Protein AF-A0A1Y1JXX3-F1 (afdb_monomer)

Solvent-accessible surface area (backbone atoms only — not comparable to full-atom values): 9574 Å² total; per-residue (Å²): 140,64,68,42,66,41,98,81,65,80,48,74,40,76,55,80,82,87,63,83,47,80,82,37,70,68,50,44,53,50,52,52,53,28,50,53,48,35,53,52,47,48,51,51,49,51,50,51,62,72,50,43,82,39,70,74,43,66,75,42,58,55,67,46,55,51,42,29,49,52,15,51,43,44,43,29,52,37,53,58,43,63,64,41,77,89,36,43,66,39,47,42,46,51,66,43,45,51,56,51,15,50,37,33,31,52,32,29,49,50,48,54,51,55,49,51,52,51,52,56,61,51,72,72,44,97,66,83,90,65,84,73,80,74,74,49,63,67,52,45,50,52,54,27,52,50,52,34,46,52,53,50,50,52,51,49,52,51,43,70,76,46,67,55,69,63,73,81,70,128

Organism: Photinus pyralis (NCBI:txid7054)

Structure (mmCIF, N/CA/C/O backbone):
data_AF-A0A1Y1JXX3-F1
#
_entry.id   AF-A0A1Y1JXX3-F1
#
loop_
_atom_site.group_PDB
_atom_site.id
_atom_site.type_symbol
_atom_site.label_atom_id
_atom_site.label_alt_id
_atom_site.label_comp_id
_atom_site.label_asym_id
_atom_site.label_entity_id
_atom_site.label_seq_id
_atom_site.pdbx_PDB_ins_code
_atom_site.Cartn_x
_atom_site.Cartn_y
_atom_site.Cartn_z
_atom_site.occupancy
_atom_site.B_iso_or_equiv
_atom_site.auth_seq_id
_atom_site.auth_comp_id
_atom_site.auth_asym_id
_atom_site.auth_atom_id
_atom_site.pdbx_PDB_model_num
ATOM 1 N N . LEU A 1 1 ? 28.051 2.308 -14.253 1.00 52.25 1 LEU A N 1
ATOM 2 C CA . LEU A 1 1 ? 28.222 2.556 -15.701 1.00 52.25 1 LEU A CA 1
ATOM 3 C C . LEU A 1 1 ? 28.935 1.356 -16.300 1.00 52.25 1 LEU A C 1
ATOM 5 O O . LEU A 1 1 ? 29.877 0.888 -15.676 1.00 52.25 1 LEU A O 1
ATOM 9 N N . GLY A 1 2 ? 28.498 0.869 -17.459 1.00 64.25 2 GLY A N 1
ATOM 10 C CA . GLY A 1 2 ? 29.186 -0.193 -18.187 1.00 64.25 2 GLY A CA 1
ATOM 11 C C . GLY A 1 2 ? 29.093 0.078 -19.681 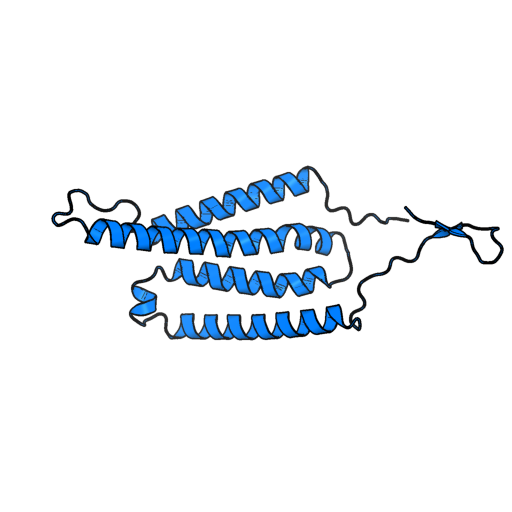1.00 64.25 2 GLY A C 1
ATOM 12 O O . GLY A 1 2 ? 27.997 0.256 -20.205 1.00 64.25 2 GLY A O 1
ATOM 13 N N . THR A 1 3 ? 30.233 0.160 -20.349 1.00 80.88 3 THR A N 1
ATOM 14 C CA . THR A 1 3 ? 30.333 0.036 -21.803 1.00 80.88 3 THR A CA 1
ATOM 15 C C . THR A 1 3 ? 30.994 -1.298 -22.095 1.00 80.88 3 THR A C 1
ATOM 17 O O . THR A 1 3 ? 31.857 -1.743 -21.334 1.00 80.88 3 THR A O 1
ATOM 20 N N . ILE A 1 4 ? 30.575 -1.951 -23.173 1.00 80.69 4 ILE A N 1
ATOM 21 C CA . ILE A 1 4 ? 31.243 -3.157 -23.660 1.00 80.69 4 ILE A CA 1
ATOM 22 C C . ILE A 1 4 ? 31.956 -2.825 -24.969 1.00 80.69 4 ILE A C 1
ATOM 24 O O . ILE A 1 4 ? 31.399 -2.098 -25.793 1.00 80.69 4 ILE A O 1
ATOM 28 N N . PRO A 1 5 ? 33.191 -3.299 -25.175 1.00 83.25 5 PRO A N 1
ATOM 29 C CA . PRO A 1 5 ? 33.838 -3.156 -26.467 1.00 83.25 5 PRO A CA 1
ATOM 30 C C . PRO A 1 5 ? 33.067 -3.962 -27.521 1.00 83.25 5 PRO A C 1
ATOM 32 O O . PRO A 1 5 ? 32.595 -5.068 -27.249 1.00 83.25 5 PRO A O 1
ATOM 35 N N . ASP A 1 6 ? 32.947 -3.409 -28.724 1.00 82.19 6 ASP A N 1
ATOM 36 C CA . ASP A 1 6 ? 32.476 -4.147 -29.895 1.00 82.19 6 ASP A CA 1
ATOM 37 C C . ASP A 1 6 ? 33.425 -5.317 -30.225 1.00 82.19 6 ASP A C 1
ATOM 39 O O . ASP A 1 6 ? 34.558 -5.367 -29.739 1.00 82.19 6 ASP A O 1
ATOM 43 N N . LYS A 1 7 ? 32.996 -6.271 -31.060 1.00 82.00 7 LYS A N 1
ATOM 44 C CA . LYS A 1 7 ? 33.812 -7.438 -31.450 1.00 82.00 7 LYS A CA 1
ATOM 45 C C . LYS A 1 7 ? 35.173 -7.050 -32.040 1.00 82.00 7 LYS A C 1
ATOM 47 O O . LYS A 1 7 ? 36.125 -7.811 -31.891 1.00 82.00 7 LYS A O 1
ATOM 52 N N . GLY A 1 8 ? 35.271 -5.881 -32.679 1.00 83.75 8 GLY A N 1
ATOM 53 C CA . GLY A 1 8 ? 36.536 -5.325 -33.169 1.00 83.75 8 GLY A CA 1
ATOM 54 C C . GLY A 1 8 ? 37.364 -4.568 -32.124 1.00 83.75 8 GLY A C 1
ATOM 55 O O . GLY A 1 8 ? 38.443 -4.094 -32.454 1.00 83.75 8 GLY A O 1
ATOM 56 N N . GLN A 1 9 ? 36.868 -4.407 -30.892 1.00 79.56 9 GLN A N 1
ATOM 57 C CA . GLN A 1 9 ? 37.443 -3.587 -29.812 1.00 79.56 9 GLN A CA 1
ATOM 58 C C . GLN A 1 9 ? 37.732 -2.124 -30.197 1.00 79.56 9 GLN A C 1
ATOM 60 O O . GLN A 1 9 ? 38.469 -1.425 -29.508 1.00 79.56 9 GLN A O 1
ATOM 65 N N . THR A 1 10 ? 37.139 -1.642 -31.288 1.00 83.62 10 THR A N 1
ATOM 66 C CA . THR A 1 10 ? 37.366 -0.297 -31.834 1.00 83.62 10 THR A CA 1
ATOM 67 C C . THR A 1 10 ? 36.396 0.736 -31.283 1.00 83.62 10 THR A C 1
ATOM 69 O O . THR A 1 10 ? 36.728 1.916 -31.206 1.00 83.62 10 THR A O 1
ATOM 72 N N . VAL A 1 11 ? 35.196 0.304 -30.895 1.00 83.19 11 VAL A N 1
ATOM 73 C CA . VAL A 1 11 ? 34.141 1.175 -30.378 1.00 83.19 11 VAL A CA 1
ATOM 74 C C . VAL A 1 11 ? 33.548 0.599 -29.099 1.00 83.19 11 VAL A C 1
ATOM 76 O O . VAL A 1 11 ? 33.392 -0.611 -28.949 1.00 83.19 11 VAL A O 1
ATOM 79 N N . CYS A 1 12 ? 33.219 1.485 -28.165 1.00 80.62 12 CYS A N 1
ATOM 80 C CA . CYS A 1 12 ? 32.522 1.145 -26.933 1.00 80.62 12 CYS A CA 1
ATOM 81 C C . CYS A 1 12 ? 31.017 1.248 -27.174 1.00 80.62 12 CYS A C 1
ATOM 83 O O . CYS A 1 12 ? 30.495 2.340 -27.398 1.00 80.62 12 CYS A O 1
ATOM 85 N N . LEU A 1 13 ? 30.322 0.117 -27.112 1.00 78.75 13 LEU A N 1
ATOM 86 C CA . LEU A 1 13 ? 28.873 0.060 -27.203 1.00 78.75 13 LEU A CA 1
ATOM 87 C C . LEU A 1 13 ? 28.261 0.277 -25.809 1.00 78.75 13 LEU A C 1
ATOM 89 O O . LEU A 1 13 ? 28.785 -0.241 -24.811 1.00 78.75 13 LEU A O 1
ATOM 93 N N . PRO A 1 14 ? 27.158 1.036 -25.706 1.00 73.62 14 PRO A N 1
ATOM 94 C CA . PRO A 1 14 ? 26.419 1.147 -24.457 1.00 73.62 14 PRO A CA 1
ATOM 95 C C . PRO A 1 14 ? 25.868 -0.230 -24.068 1.00 73.62 14 PRO A C 1
ATOM 97 O O . PRO A 1 14 ? 25.311 -0.939 -24.908 1.00 73.62 14 PRO A O 1
ATOM 100 N N . LEU A 1 15 ? 26.029 -0.618 -22.798 1.00 70.56 15 LEU A N 1
ATOM 101 C CA . LEU A 1 15 ? 25.478 -1.875 -22.296 1.00 70.56 15 LEU A CA 1
ATOM 102 C C . LEU A 1 15 ? 23.944 -1.839 -22.438 1.00 70.56 15 LEU A C 1
ATOM 104 O O . LEU A 1 15 ? 23.321 -0.886 -21.957 1.00 70.56 15 LEU A O 1
ATOM 108 N N . PRO A 1 16 ? 23.325 -2.832 -23.102 1.00 63.47 16 PRO A N 1
ATOM 109 C CA . PRO A 1 16 ? 21.881 -2.862 -23.257 1.00 63.47 16 PRO A CA 1
ATOM 110 C C . PRO A 1 16 ? 21.223 -2.923 -21.878 1.00 63.47 16 PRO A C 1
ATOM 112 O O . PRO A 1 16 ? 21.618 -3.700 -21.010 1.00 63.47 16 PRO A O 1
ATOM 115 N N . ILE A 1 17 ? 20.229 -2.063 -21.667 1.00 62.38 17 ILE A N 1
ATOM 116 C CA . ILE A 1 17 ? 19.477 -2.020 -20.417 1.00 62.38 17 ILE A CA 1
ATOM 117 C C . ILE A 1 17 ? 18.547 -3.234 -20.414 1.00 62.38 17 ILE A C 1
ATOM 119 O O . ILE A 1 17 ? 17.496 -3.211 -21.058 1.00 62.38 17 ILE A O 1
ATOM 123 N N . GLU A 1 18 ? 18.946 -4.285 -19.703 1.00 61.69 18 GLU A N 1
ATOM 124 C CA . GLU A 1 18 ? 18.086 -5.417 -19.355 1.00 61.69 18 GLU A CA 1
ATOM 125 C C . GLU A 1 18 ? 16.908 -4.882 -18.531 1.00 61.69 18 GLU A C 1
ATOM 127 O O . GLU A 1 18 ? 17.047 -4.455 -17.384 1.00 61.69 18 GLU A O 1
ATOM 132 N N . HIS A 1 19 ? 15.740 -4.826 -19.158 1.00 62.62 19 HIS A N 1
ATOM 133 C CA . HIS A 1 19 ? 14.479 -4.517 -18.503 1.00 62.62 19 HIS A CA 1
ATOM 134 C C . HIS A 1 19 ? 13.719 -5.823 -18.323 1.00 62.62 19 HIS A C 1
ATOM 136 O O . HIS A 1 19 ? 13.735 -6.665 -19.218 1.00 62.62 19 HIS A O 1
ATOM 142 N N . MET A 1 20 ? 13.036 -5.973 -17.185 1.00 60.66 20 MET A N 1
ATOM 143 C CA . MET A 1 20 ? 12.198 -7.141 -16.921 1.00 60.66 20 MET A CA 1
ATOM 144 C C . MET A 1 20 ? 11.189 -7.283 -18.068 1.00 60.66 20 MET A C 1
ATOM 146 O O . MET A 1 20 ? 10.321 -6.427 -18.263 1.00 60.66 20 MET A O 1
ATOM 150 N N . GLN A 1 21 ? 11.356 -8.316 -18.889 1.00 68.31 21 GLN A N 1
ATOM 15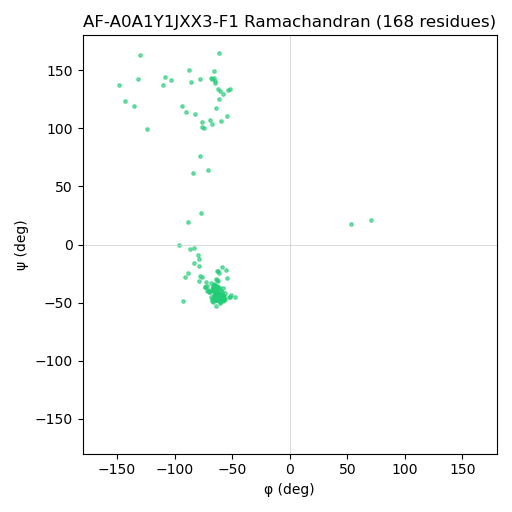1 C CA . GLN A 1 21 ? 10.440 -8.584 -19.987 1.00 68.31 21 GLN A CA 1
ATOM 152 C C . GLN A 1 21 ? 9.182 -9.234 -19.411 1.00 68.31 21 GLN A C 1
ATOM 154 O O . GLN A 1 21 ? 9.261 -10.064 -18.512 1.00 68.31 21 GLN A O 1
ATOM 159 N N . TRP A 1 22 ? 8.008 -8.896 -19.949 1.00 68.31 22 TRP A N 1
ATOM 160 C CA . TRP A 1 22 ? 6.721 -9.455 -19.505 1.00 68.31 22 TRP A CA 1
ATOM 161 C C . TRP A 1 22 ? 6.662 -10.990 -19.541 1.00 68.31 22 TRP A C 1
ATOM 163 O O . TRP A 1 22 ? 5.845 -11.590 -18.851 1.00 68.31 22 TRP A O 1
ATOM 173 N N . PHE A 1 23 ? 7.527 -11.607 -20.348 1.00 72.62 23 PHE A N 1
ATOM 174 C CA . PHE A 1 23 ? 7.634 -13.050 -20.537 1.00 72.62 23 PHE A CA 1
ATOM 175 C C . PHE A 1 23 ? 8.712 -13.707 -19.672 1.00 72.62 23 PHE A C 1
ATOM 177 O O . PHE A 1 23 ? 8.883 -14.922 -19.746 1.00 72.62 23 PHE A O 1
ATOM 184 N N . ASP A 1 24 ? 9.436 -12.937 -18.859 1.00 83.88 24 ASP A N 1
ATOM 185 C CA . ASP A 1 24 ? 10.351 -13.522 -17.891 1.00 83.88 24 ASP A CA 1
ATOM 186 C C . ASP A 1 24 ? 9.554 -14.325 -16.852 1.00 83.88 24 ASP A C 1
ATOM 188 O O . ASP A 1 24 ? 8.488 -13.907 -16.385 1.00 83.88 24 ASP A O 1
ATOM 192 N N . THR A 1 25 ? 10.071 -15.493 -16.476 1.00 86.06 25 THR A N 1
ATOM 193 C CA . THR A 1 25 ? 9.378 -16.438 -15.587 1.00 86.06 25 THR A CA 1
ATOM 194 C C . THR A 1 25 ? 9.042 -15.775 -14.251 1.00 86.06 25 THR A C 1
ATOM 196 O O . THR A 1 25 ? 7.960 -15.978 -13.701 1.00 86.06 25 THR A O 1
ATOM 199 N N . GLN A 1 26 ? 9.937 -14.918 -13.754 1.00 84.88 26 GLN A N 1
ATOM 200 C CA . GLN A 1 26 ? 9.739 -14.177 -12.509 1.00 84.88 26 GLN A CA 1
ATOM 201 C C . GLN A 1 26 ? 8.580 -13.177 -12.608 1.00 84.88 26 GLN A C 1
ATOM 203 O O . GLN A 1 26 ? 7.743 -13.110 -11.703 1.00 84.88 26 GLN A O 1
ATOM 208 N N . ALA A 1 27 ? 8.495 -12.440 -13.719 1.00 85.88 27 ALA A N 1
ATOM 209 C CA . ALA A 1 27 ? 7.440 -11.462 -13.954 1.00 85.88 27 ALA A CA 1
ATOM 210 C C . ALA A 1 27 ? 6.067 -12.139 -14.077 1.00 85.88 27 ALA A C 1
ATOM 212 O O . ALA A 1 27 ? 5.108 -11.709 -13.435 1.00 85.88 27 ALA A O 1
ATOM 213 N N . VAL A 1 28 ? 5.979 -13.243 -14.827 1.00 88.81 28 VAL A N 1
ATOM 214 C CA . VAL A 1 28 ? 4.729 -14.005 -14.995 1.00 88.81 28 VAL A CA 1
ATOM 215 C C . VAL A 1 28 ? 4.220 -14.537 -13.653 1.00 88.81 28 VAL A C 1
ATOM 217 O O . VAL A 1 28 ? 3.042 -14.370 -13.327 1.00 88.81 28 VAL A O 1
ATOM 220 N N . VAL A 1 29 ? 5.104 -15.130 -12.843 1.00 91.81 29 VAL A N 1
ATOM 221 C CA . VAL A 1 29 ? 4.748 -15.640 -11.511 1.00 91.81 29 VAL A CA 1
ATOM 222 C C . VAL A 1 29 ? 4.270 -14.503 -10.602 1.00 91.81 29 VAL A C 1
ATOM 224 O O . VAL A 1 29 ? 3.231 -14.633 -9.952 1.00 91.81 29 VAL A O 1
ATOM 227 N N . ALA A 1 30 ? 4.970 -13.365 -10.589 1.00 91.25 30 ALA A N 1
ATOM 228 C CA . ALA A 1 30 ? 4.578 -12.206 -9.790 1.00 91.25 30 ALA A CA 1
ATOM 229 C C . ALA A 1 30 ? 3.202 -11.649 -10.199 1.00 91.25 30 ALA A C 1
ATOM 231 O O . ALA A 1 30 ? 2.372 -11.379 -9.329 1.00 91.25 30 ALA A O 1
ATOM 232 N N . ILE A 1 31 ? 2.923 -11.535 -11.503 1.00 91.38 31 ILE A N 1
ATOM 233 C CA . ILE A 1 31 ? 1.623 -11.084 -12.029 1.00 91.38 31 ILE A CA 1
ATOM 234 C C . ILE A 1 31 ? 0.505 -12.048 -11.627 1.00 91.38 31 ILE A C 1
ATOM 236 O O . ILE A 1 31 ? -0.575 -11.610 -11.217 1.00 91.38 31 ILE A O 1
ATOM 240 N N . PHE A 1 32 ? 0.749 -13.357 -11.709 1.00 94.06 32 PHE A N 1
ATOM 241 C CA . PHE A 1 32 ? -0.232 -14.365 -11.317 1.00 94.06 32 PHE A CA 1
ATOM 242 C C . PHE A 1 32 ? -0.606 -14.241 -9.833 1.00 94.06 32 PHE A C 1
ATOM 244 O O . PHE A 1 32 ? -1.785 -14.125 -9.500 1.00 94.06 32 PHE A O 1
ATOM 251 N N . PHE A 1 33 ? 0.379 -14.176 -8.933 1.00 94.75 33 PHE A N 1
ATOM 252 C CA . PHE A 1 33 ? 0.104 -14.017 -7.502 1.00 94.75 33 PHE A CA 1
ATOM 253 C C . PHE A 1 33 ? -0.502 -12.653 -7.157 1.00 94.75 33 PHE A C 1
ATOM 255 O O . PHE A 1 33 ? -1.396 -12.583 -6.313 1.00 94.75 33 PHE A O 1
ATOM 262 N N . ALA A 1 34 ? -0.060 -11.575 -7.808 1.00 94.75 34 ALA A N 1
ATOM 263 C CA . ALA A 1 34 ? -0.611 -10.241 -7.590 1.00 94.75 34 ALA A CA 1
ATOM 264 C C . ALA A 1 34 ? -2.076 -10.148 -8.036 1.00 94.75 34 ALA A C 1
ATOM 266 O O . ALA A 1 34 ? -2.905 -9.628 -7.292 1.00 94.75 34 ALA A O 1
ATOM 267 N N . SER A 1 35 ? -2.411 -10.687 -9.212 1.00 95.00 35 SER A N 1
ATOM 268 C CA . SER A 1 35 ? -3.791 -10.723 -9.710 1.00 95.00 35 SER A CA 1
ATOM 269 C C . SER A 1 35 ? -4.684 -11.595 -8.830 1.00 95.00 35 SER A C 1
ATOM 271 O O . SER A 1 35 ? -5.742 -11.137 -8.398 1.00 95.00 35 SER A O 1
ATOM 273 N N . LEU A 1 36 ? -4.241 -12.807 -8.485 1.00 96.81 36 LEU A N 1
ATOM 274 C CA . LEU A 1 36 ? -4.975 -13.695 -7.586 1.00 96.81 36 LEU A CA 1
ATOM 275 C C . LEU A 1 36 ? -5.223 -13.030 -6.225 1.00 96.81 36 LEU A C 1
ATOM 277 O O . LEU A 1 36 ? -6.359 -13.001 -5.751 1.00 96.81 36 LEU A O 1
ATOM 281 N N . GLY A 1 37 ? -4.179 -12.447 -5.629 1.00 94.94 37 GLY A N 1
ATOM 282 C CA . GLY A 1 37 ? -4.271 -11.704 -4.374 1.00 94.94 37 GLY A CA 1
ATOM 283 C C . GLY A 1 37 ? -5.268 -10.553 -4.462 1.00 94.94 37 GLY A C 1
ATOM 284 O O . GLY A 1 37 ? -6.158 -10.464 -3.622 1.00 94.94 37 GLY A O 1
ATOM 285 N N . PHE A 1 38 ? -5.196 -9.749 -5.527 1.00 95.44 38 PHE A N 1
ATOM 286 C CA . PHE A 1 38 ? -6.108 -8.632 -5.771 1.00 95.44 38 PHE A CA 1
ATOM 287 C C . PHE A 1 38 ? -7.577 -9.073 -5.831 1.00 95.44 38 PHE A C 1
ATOM 289 O O . PHE A 1 38 ? -8.430 -8.467 -5.177 1.00 95.44 38 PHE A O 1
ATOM 296 N N . PHE A 1 39 ? -7.888 -10.145 -6.568 1.00 95.81 39 PHE A N 1
ATOM 297 C CA . PHE A 1 39 ? -9.255 -10.668 -6.649 1.00 95.81 39 PHE A CA 1
ATOM 298 C C . PHE A 1 39 ? -9.744 -11.219 -5.308 1.00 95.81 39 PHE A C 1
ATOM 300 O O . PHE A 1 39 ? -10.888 -10.963 -4.929 1.00 95.81 39 PHE A O 1
ATOM 307 N N . ILE A 1 40 ? -8.886 -11.913 -4.555 1.00 95.81 40 ILE A N 1
ATOM 308 C CA . ILE A 1 40 ? -9.219 -12.402 -3.210 1.00 95.81 40 ILE A CA 1
ATOM 309 C C . ILE A 1 40 ? -9.500 -11.228 -2.267 1.00 95.81 40 ILE A C 1
ATOM 311 O O . ILE A 1 40 ? -10.508 -11.236 -1.555 1.00 95.81 40 ILE A O 1
ATOM 315 N N . THR A 1 41 ? -8.653 -10.196 -2.267 1.00 94.31 41 THR A N 1
ATOM 316 C CA . THR A 1 41 ? -8.844 -9.012 -1.420 1.00 94.31 41 THR A CA 1
ATOM 317 C C . THR A 1 41 ? -10.080 -8.213 -1.817 1.00 94.31 41 THR A C 1
ATOM 319 O O . THR A 1 41 ? -10.794 -7.728 -0.939 1.00 94.31 41 THR A O 1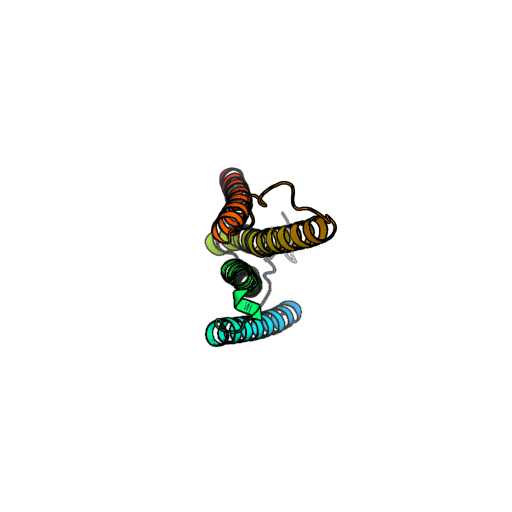
ATOM 322 N N . LEU A 1 42 ? -10.384 -8.124 -3.114 1.00 93.50 42 LEU A N 1
ATOM 323 C CA . LEU A 1 42 ? -11.596 -7.481 -3.617 1.00 93.50 42 LEU A CA 1
ATOM 324 C C . LEU A 1 42 ? -12.848 -8.254 -3.194 1.00 93.50 42 LEU A C 1
ATOM 326 O O . LEU A 1 42 ? -13.806 -7.659 -2.704 1.00 93.50 42 LEU A O 1
ATOM 330 N N . PHE A 1 43 ? -12.830 -9.580 -3.326 1.00 93.75 43 PHE A N 1
ATOM 331 C CA . PHE A 1 43 ? -13.919 -10.430 -2.861 1.00 93.75 43 PHE A CA 1
ATOM 332 C C . PHE A 1 43 ? -14.134 -10.274 -1.351 1.00 93.75 43 PHE A C 1
ATOM 334 O O . PHE A 1 43 ? -15.259 -10.043 -0.907 1.00 93.75 43 PHE A O 1
ATOM 341 N N . ALA A 1 44 ? -13.057 -10.297 -0.561 1.00 91.38 44 ALA A N 1
ATOM 342 C CA . ALA A 1 44 ? -13.128 -10.039 0.873 1.00 91.38 44 ALA A CA 1
ATOM 343 C C . ALA A 1 44 ? -13.730 -8.656 1.170 1.00 91.38 44 ALA A C 1
ATOM 345 O O . ALA A 1 44 ? -14.599 -8.549 2.031 1.00 91.38 44 ALA A O 1
ATOM 346 N N . LEU A 1 45 ? -13.340 -7.611 0.436 1.00 89.88 45 LEU A N 1
ATOM 347 C CA . LEU A 1 45 ? -13.902 -6.267 0.583 1.00 89.88 45 LEU A CA 1
ATOM 348 C C . LEU A 1 45 ? -15.414 -6.234 0.315 1.00 89.88 45 LEU A C 1
ATOM 350 O O . LEU A 1 45 ? -16.152 -5.647 1.107 1.00 89.88 45 LEU A O 1
ATOM 354 N N . ILE A 1 46 ? -15.879 -6.893 -0.750 1.00 90.00 46 ILE A N 1
ATOM 355 C CA . ILE A 1 46 ? -17.307 -6.9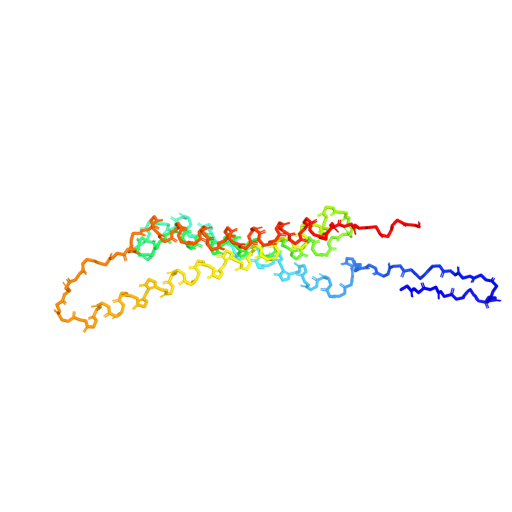85 -1.095 1.00 90.00 46 ILE A CA 1
ATOM 356 C C . ILE A 1 46 ? -18.080 -7.699 0.017 1.00 90.00 46 ILE A C 1
ATOM 358 O O . ILE A 1 46 ? -19.106 -7.197 0.477 1.00 90.00 46 ILE A O 1
ATOM 362 N N . ILE A 1 47 ? -17.563 -8.830 0.504 1.00 89.38 47 ILE A N 1
ATOM 363 C CA . ILE A 1 47 ? -18.162 -9.568 1.622 1.00 89.38 47 ILE A CA 1
ATOM 364 C C . ILE A 1 47 ? -18.209 -8.689 2.878 1.00 89.38 47 ILE A C 1
ATOM 366 O O . ILE A 1 47 ? -19.256 -8.582 3.512 1.00 89.38 47 ILE A O 1
ATOM 370 N N . PHE A 1 48 ? -17.124 -7.997 3.223 1.00 84.75 48 PHE A N 1
ATOM 371 C CA . PHE A 1 48 ? -17.104 -7.083 4.369 1.00 84.75 48 PHE A CA 1
ATOM 372 C C . PHE A 1 48 ? -18.113 -5.935 4.227 1.00 84.75 48 PHE A C 1
ATOM 374 O O . PHE A 1 48 ? -18.748 -5.564 5.218 1.00 84.75 48 PHE A O 1
ATOM 381 N N . ALA A 1 49 ? -18.295 -5.405 3.016 1.00 84.06 49 ALA A N 1
ATOM 382 C CA . ALA A 1 49 ? -19.274 -4.362 2.725 1.00 84.06 49 ALA A CA 1
ATOM 383 C C . ALA A 1 49 ? -20.717 -4.872 2.854 1.00 84.06 49 ALA A C 1
ATOM 385 O O . ALA A 1 49 ? -21.541 -4.250 3.533 1.00 84.06 49 ALA A O 1
ATOM 386 N N . GLN A 1 50 ? -21.011 -6.037 2.277 1.00 84.44 50 GLN A N 1
ATOM 387 C CA . GLN A 1 50 ? -22.341 -6.644 2.298 1.00 84.44 50 GLN A CA 1
ATOM 388 C C . GLN A 1 50 ? -22.735 -7.113 3.706 1.00 84.44 50 GLN A C 1
ATOM 390 O O . GLN A 1 50 ? -23.825 -6.809 4.190 1.00 84.44 50 GLN A O 1
ATOM 395 N N . TYR A 1 51 ? -21.824 -7.784 4.411 1.00 80.75 51 TYR A N 1
ATOM 396 C CA . TYR A 1 51 ? -22.018 -8.251 5.786 1.00 80.75 51 TYR A CA 1
ATOM 397 C C . TYR A 1 51 ? -21.617 -7.205 6.830 1.00 80.75 51 TYR A C 1
ATOM 399 O O . TYR A 1 51 ? -21.429 -7.534 8.006 1.00 80.75 51 TYR A O 1
ATOM 407 N N . SER A 1 52 ? -21.539 -5.929 6.446 1.00 69.38 52 SER A N 1
ATOM 408 C CA . SER A 1 52 ? -21.150 -4.837 7.342 1.00 69.38 52 SER A CA 1
ATOM 409 C C . SER A 1 52 ? -22.070 -4.699 8.562 1.00 69.38 52 SER A C 1
ATOM 411 O O . SER A 1 52 ? -21.668 -4.115 9.569 1.00 69.38 52 SER A O 1
ATOM 413 N N . ASN A 1 53 ? -23.283 -5.259 8.515 1.00 63.41 53 ASN A N 1
ATOM 414 C CA . ASN A 1 53 ? -24.242 -5.280 9.623 1.00 63.41 53 ASN A CA 1
ATOM 415 C C . ASN A 1 53 ? -24.073 -6.457 10.601 1.00 63.41 53 ASN A C 1
ATOM 417 O O . ASN A 1 53 ? -24.755 -6.491 11.626 1.00 63.41 53 ASN A O 1
ATOM 421 N N . THR A 1 54 ? -23.156 -7.394 10.345 1.00 64.19 54 THR A N 1
ATOM 422 C CA . THR A 1 54 ? -22.879 -8.497 11.277 1.00 64.19 54 THR A CA 1
ATOM 423 C C . THR A 1 54 ? -22.206 -7.990 12.567 1.00 64.19 54 THR A C 1
ATOM 425 O O . THR A 1 54 ? -21.380 -7.070 12.533 1.00 64.19 54 THR A O 1
ATOM 428 N N . PRO A 1 55 ? -22.528 -8.569 13.742 1.00 51.44 55 PRO A N 1
ATOM 429 C CA . PRO A 1 55 ? -22.038 -8.098 15.047 1.00 51.44 55 PRO A CA 1
ATOM 430 C C . PRO A 1 55 ? -20.505 -8.155 15.191 1.00 51.44 55 PRO A C 1
ATOM 432 O O . PRO A 1 55 ? -19.918 -7.364 15.936 1.00 51.44 55 PRO A O 1
ATOM 435 N N . VAL A 1 56 ? -19.839 -9.023 14.424 1.00 55.81 56 VAL A N 1
ATOM 436 C CA . VAL A 1 56 ? -18.371 -9.110 14.337 1.00 55.81 56 VAL A CA 1
ATOM 437 C C . VAL A 1 56 ? -17.779 -7.835 13.720 1.00 55.81 56 VAL A C 1
ATOM 439 O O . VAL A 1 56 ? -16.828 -7.265 14.252 1.00 55.81 56 VAL A O 1
ATOM 442 N N . VAL A 1 57 ? -18.390 -7.322 12.648 1.00 55.97 57 VAL A N 1
ATOM 443 C CA . VAL A 1 57 ? -17.960 -6.090 11.968 1.00 55.97 57 VAL A CA 1
ATOM 444 C C . VAL A 1 57 ? -18.413 -4.844 12.735 1.00 55.97 57 VAL A C 1
ATOM 446 O O . VAL A 1 57 ? -17.744 -3.823 12.695 1.00 55.97 57 VAL A O 1
ATOM 449 N N . LYS A 1 58 ? -19.510 -4.915 13.495 1.00 52.41 58 LYS A N 1
ATOM 450 C CA . LYS A 1 58 ? -20.028 -3.794 14.302 1.00 52.41 58 LYS A CA 1
ATOM 451 C C . LYS A 1 58 ? -19.238 -3.537 15.599 1.00 52.41 58 LYS A C 1
ATOM 453 O O . LYS A 1 58 ? -19.221 -2.408 16.081 1.00 52.41 58 LYS A O 1
ATOM 458 N N . SER A 1 59 ? -18.605 -4.563 16.172 1.00 49.97 59 SER A N 1
ATOM 459 C CA . SER A 1 59 ? -17.820 -4.470 17.420 1.00 49.97 59 SER A CA 1
ATOM 460 C C . SER A 1 59 ? -16.347 -4.100 17.199 1.00 49.97 59 SER A C 1
ATOM 462 O O . SER A 1 59 ? -15.695 -3.533 18.090 1.00 49.97 59 SER A O 1
ATOM 464 N N . SER A 1 60 ? -15.824 -4.401 16.009 1.00 60.88 60 SER A N 1
ATOM 465 C CA . SER A 1 60 ? -14.568 -3.869 15.492 1.00 60.88 60 SER A CA 1
ATOM 466 C C . SER A 1 60 ? -14.837 -2.552 14.765 1.00 60.88 60 SER A C 1
ATOM 468 O O . SER A 1 60 ? -15.899 -2.338 14.197 1.00 60.88 60 SER A O 1
ATOM 470 N N . THR A 1 61 ? -13.878 -1.639 14.757 1.00 67.81 61 THR A N 1
ATOM 471 C CA . THR A 1 61 ? -13.996 -0.387 14.006 1.00 67.81 61 THR A CA 1
ATOM 472 C C . THR A 1 61 ? -13.975 -0.730 12.518 1.00 67.81 61 THR A C 1
ATOM 474 O O . THR A 1 61 ? -12.919 -1.099 12.000 1.00 67.81 61 THR A O 1
ATOM 477 N N . LYS A 1 62 ? -15.141 -0.692 11.854 1.00 77.00 62 LYS A N 1
ATOM 478 C CA . LYS A 1 62 ? -15.305 -1.041 10.426 1.00 77.00 62 LYS A CA 1
ATOM 479 C C . LYS A 1 62 ? -14.249 -0.352 9.566 1.00 77.00 62 LYS A C 1
ATOM 481 O O . LYS A 1 62 ? -13.545 -1.001 8.800 1.00 77.00 62 LYS A O 1
ATOM 486 N N . GLU A 1 63 ? -14.067 0.932 9.843 1.00 82.06 63 GLU A N 1
ATOM 487 C CA . GLU A 1 63 ? -13.116 1.831 9.196 1.00 82.06 63 GLU A CA 1
ATOM 488 C C . GLU A 1 63 ? -11.681 1.283 9.180 1.00 82.06 63 GLU A C 1
ATOM 490 O O . GLU A 1 63 ? -11.060 1.249 8.126 1.00 82.06 63 GLU A O 1
ATOM 495 N N . LEU A 1 64 ? -11.174 0.736 10.296 1.00 85.31 64 LEU A N 1
ATOM 496 C CA . LEU A 1 64 ? -9.810 0.185 10.347 1.00 85.31 64 LEU A CA 1
ATOM 497 C C . LEU A 1 64 ? -9.647 -1.056 9.464 1.00 85.31 64 LEU A C 1
ATOM 499 O O . LEU A 1 64 ? -8.585 -1.276 8.891 1.00 85.31 64 LEU A O 1
ATOM 503 N N . SER A 1 65 ? -10.685 -1.890 9.365 1.00 89.06 65 SER A N 1
ATOM 504 C CA . SER A 1 65 ? -10.618 -3.095 8.526 1.00 89.06 65 SER A CA 1
ATOM 505 C C . SER A 1 65 ? -10.688 -2.726 7.044 1.00 89.06 65 SER A C 1
ATOM 507 O O . SER A 1 65 ? -9.955 -3.310 6.248 1.00 89.06 65 SER A O 1
ATOM 509 N N . TYR A 1 66 ? -11.475 -1.704 6.690 1.00 88.75 66 TYR A N 1
ATOM 510 C CA . TYR A 1 66 ? -11.447 -1.116 5.350 1.00 88.75 66 TYR A CA 1
ATOM 511 C C . TYR A 1 66 ? -10.081 -0.511 5.016 1.00 88.75 66 TYR A C 1
ATOM 513 O O . TYR A 1 66 ? -9.589 -0.736 3.914 1.00 88.75 66 TYR A O 1
ATOM 521 N N . THR A 1 67 ? -9.421 0.171 5.960 1.00 91.00 67 THR A N 1
ATOM 522 C CA . THR A 1 67 ? -8.052 0.678 5.761 1.00 91.00 67 THR A CA 1
ATOM 523 C C . THR A 1 67 ? -7.058 -0.449 5.466 1.00 91.00 67 THR A C 1
ATOM 525 O O . THR A 1 67 ? -6.254 -0.317 4.546 1.00 91.00 67 THR A O 1
ATOM 528 N N . ILE A 1 68 ? -7.130 -1.575 6.189 1.00 92.31 68 ILE A N 1
ATOM 529 C CA . ILE A 1 68 ? -6.256 -2.738 5.946 1.00 92.31 68 ILE A CA 1
ATOM 530 C C . ILE A 1 68 ? -6.524 -3.340 4.561 1.00 92.31 68 ILE A C 1
ATOM 532 O O . ILE A 1 68 ? -5.582 -3.571 3.807 1.00 92.31 68 ILE A O 1
ATOM 536 N N . LEU A 1 69 ? -7.794 -3.565 4.205 1.00 92.56 69 LEU A N 1
ATOM 537 C CA . LEU A 1 69 ? -8.178 -4.101 2.893 1.00 92.56 69 LEU A CA 1
ATOM 538 C C . LEU A 1 69 ? -7.734 -3.180 1.751 1.00 92.56 69 LEU A C 1
ATOM 540 O O . LEU A 1 69 ? -7.174 -3.661 0.770 1.00 92.56 69 LEU A O 1
ATOM 544 N N . ALA A 1 70 ? -7.905 -1.866 1.902 1.00 92.31 70 ALA A N 1
ATOM 545 C CA . ALA A 1 70 ? -7.412 -0.883 0.944 1.00 92.31 70 ALA A CA 1
ATOM 546 C C . ALA A 1 70 ? -5.881 -0.935 0.818 1.00 92.31 70 ALA A C 1
ATOM 548 O O . ALA A 1 70 ? -5.362 -0.980 -0.294 1.00 92.31 70 ALA A O 1
ATOM 549 N N . GLY A 1 71 ? -5.155 -1.012 1.939 1.00 94.25 71 GLY A N 1
ATOM 550 C CA . GLY A 1 71 ? -3.701 -1.170 1.935 1.00 94.25 71 GLY A CA 1
ATOM 551 C C . GLY A 1 71 ? -3.251 -2.431 1.193 1.00 94.25 71 GLY A C 1
ATOM 552 O O . GLY A 1 71 ? -2.350 -2.354 0.359 1.00 94.25 71 GLY A O 1
ATOM 553 N N . MET A 1 72 ? -3.918 -3.570 1.412 1.00 95.44 72 MET A N 1
ATOM 554 C CA . MET A 1 72 ? -3.621 -4.822 0.700 1.00 95.44 72 MET A CA 1
ATOM 555 C C . MET A 1 72 ? -3.919 -4.723 -0.803 1.00 95.44 72 MET A C 1
ATOM 557 O O . MET A 1 72 ? -3.081 -5.118 -1.612 1.00 95.44 72 MET A O 1
ATOM 561 N N . MET A 1 73 ? -5.043 -4.123 -1.199 1.00 94.75 73 MET A N 1
ATOM 562 C CA . MET A 1 73 ? -5.354 -3.862 -2.613 1.00 94.75 73 MET A CA 1
ATOM 563 C C . MET A 1 73 ? -4.263 -3.016 -3.285 1.00 94.75 73 MET A C 1
ATOM 565 O O . MET A 1 73 ? -3.803 -3.348 -4.377 1.00 94.75 73 MET A O 1
ATOM 569 N N . ILE A 1 74 ? -3.800 -1.960 -2.605 1.00 94.56 74 ILE A N 1
ATOM 570 C CA . ILE A 1 74 ? -2.704 -1.106 -3.079 1.00 94.56 74 ILE A CA 1
ATOM 571 C C . ILE A 1 74 ? -1.389 -1.899 -3.164 1.00 94.56 74 ILE A C 1
ATOM 573 O O . ILE A 1 74 ? -0.653 -1.728 -4.135 1.00 94.56 74 ILE A O 1
ATOM 577 N N . SER A 1 75 ? -1.103 -2.803 -2.216 1.00 94.94 75 SER A N 1
ATOM 578 C CA . SER A 1 75 ? 0.101 -3.653 -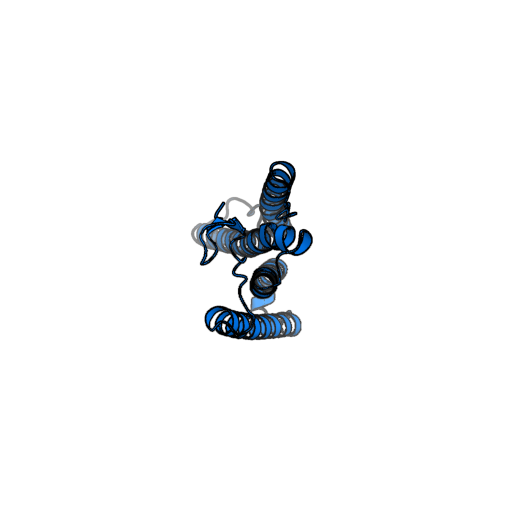2.273 1.00 94.94 75 SER A CA 1
ATOM 579 C C . SER A 1 75 ? 0.104 -4.536 -3.519 1.00 94.94 75 SER A C 1
ATOM 581 O O . SER A 1 75 ? 1.089 -4.557 -4.255 1.00 94.94 75 SER A O 1
ATOM 583 N N . HIS A 1 76 ? -1.015 -5.199 -3.820 1.00 94.06 76 HIS A N 1
ATOM 584 C CA . HIS A 1 76 ? -1.133 -6.047 -5.002 1.00 94.06 76 HIS A CA 1
ATOM 585 C C . HIS A 1 76 ? -1.057 -5.224 -6.292 1.00 94.06 76 HIS A C 1
ATOM 587 O O . HIS A 1 76 ? -0.377 -5.629 -7.233 1.00 94.06 76 HIS A O 1
ATOM 593 N N . ALA A 1 77 ? -1.667 -4.034 -6.318 1.00 92.19 77 ALA A N 1
ATOM 594 C CA . ALA A 1 77 ? -1.554 -3.107 -7.442 1.00 92.19 77 ALA A CA 1
ATOM 595 C C . ALA A 1 77 ? -0.110 -2.616 -7.657 1.00 92.19 77 ALA A C 1
ATOM 597 O O . ALA A 1 77 ? 0.321 -2.456 -8.797 1.00 92.19 77 ALA A O 1
ATOM 598 N N . SER A 1 78 ? 0.660 -2.420 -6.581 1.00 92.38 78 SER A N 1
ATOM 599 C CA . SER A 1 78 ? 2.038 -1.922 -6.661 1.00 92.38 78 SER A CA 1
ATOM 600 C C . SER A 1 78 ? 2.967 -2.861 -7.433 1.00 92.38 78 SER A C 1
ATOM 602 O O . SER A 1 78 ? 3.837 -2.384 -8.154 1.00 92.38 78 SER A O 1
ATOM 604 N N . ILE A 1 79 ? 2.724 -4.176 -7.385 1.00 91.31 79 ILE A N 1
ATOM 605 C CA . ILE A 1 79 ? 3.481 -5.165 -8.165 1.00 91.31 79 ILE A CA 1
ATOM 606 C C . ILE A 1 79 ? 3.382 -4.870 -9.668 1.00 91.31 79 ILE A C 1
ATOM 608 O O . ILE A 1 79 ? 4.391 -4.901 -10.366 1.00 91.31 79 ILE A O 1
ATOM 612 N N . PHE A 1 80 ? 2.203 -4.492 -10.169 1.00 88.88 80 PHE A N 1
ATOM 613 C CA . PHE A 1 80 ? 2.037 -4.132 -11.581 1.00 88.88 80 PHE A CA 1
ATOM 614 C C . PHE A 1 80 ? 2.817 -2.869 -11.963 1.00 88.88 80 PHE A C 1
ATOM 616 O O . PHE A 1 80 ? 3.335 -2.780 -13.072 1.00 88.88 80 PHE A O 1
ATOM 623 N N . ILE A 1 81 ? 2.928 -1.900 -11.049 1.00 87.50 81 ILE A N 1
ATOM 624 C CA . ILE A 1 81 ? 3.682 -0.657 -11.273 1.00 87.50 81 ILE A CA 1
ATOM 625 C C . ILE A 1 81 ? 5.190 -0.941 -11.270 1.00 87.50 81 ILE A C 1
ATOM 627 O O . ILE A 1 81 ? 5.923 -0.356 -12.069 1.00 87.50 81 ILE A O 1
ATOM 631 N N . ILE A 1 82 ? 5.648 -1.874 -10.426 1.00 85.00 82 ILE A N 1
ATOM 632 C CA . ILE A 1 82 ? 7.054 -2.298 -10.354 1.00 85.00 82 ILE A CA 1
ATOM 633 C C . ILE A 1 82 ? 7.474 -2.998 -11.646 1.00 85.00 82 ILE A C 1
ATOM 635 O O . ILE A 1 82 ? 8.569 -2.751 -12.145 1.00 85.00 82 ILE A O 1
ATOM 639 N N . LEU A 1 83 ? 6.593 -3.829 -12.205 1.00 84.12 83 LEU A N 1
ATOM 640 C CA . LEU A 1 83 ? 6.840 -4.543 -13.459 1.00 84.12 83 LEU A CA 1
ATOM 641 C C . LEU A 1 83 ? 6.646 -3.665 -14.706 1.00 84.12 83 LEU A C 1
ATOM 643 O O . LEU A 1 83 ? 7.128 -4.011 -15.784 1.00 84.12 83 LEU A O 1
ATOM 647 N N . ALA A 1 84 ? 5.947 -2.534 -14.590 1.00 81.75 84 ALA A N 1
ATOM 648 C CA . ALA A 1 84 ? 5.757 -1.619 -15.705 1.00 81.75 84 ALA A CA 1
ATOM 649 C C . ALA A 1 84 ? 7.087 -0.984 -16.144 1.00 81.75 84 ALA A C 1
ATOM 651 O O . ALA A 1 84 ? 7.986 -0.727 -15.343 1.00 81.75 84 ALA A O 1
ATOM 652 N N . LYS A 1 85 ? 7.190 -0.669 -17.442 1.00 75.94 85 LYS A N 1
ATOM 653 C CA . LYS A 1 85 ? 8.394 -0.067 -18.030 1.00 75.94 85 LYS A CA 1
ATOM 654 C C . LYS A 1 85 ? 8.816 1.186 -17.233 1.00 75.94 85 LYS A C 1
ATOM 656 O O . LYS A 1 85 ? 7.956 2.025 -16.927 1.00 75.94 85 LYS A O 1
ATOM 661 N N . PRO A 1 86 ? 10.112 1.344 -16.899 1.00 78.38 86 PRO A N 1
ATOM 662 C CA . PRO A 1 86 ? 10.577 2.480 -16.116 1.00 78.38 86 PRO A CA 1
ATOM 663 C C . PRO A 1 86 ? 10.361 3.784 -16.892 1.00 78.38 86 PRO A C 1
ATOM 665 O O . PRO A 1 86 ? 10.919 4.010 -17.962 1.00 78.38 86 PRO A O 1
ATOM 668 N N . THR A 1 87 ? 9.527 4.649 -16.331 1.00 80.44 87 THR A N 1
ATOM 669 C CA . THR A 1 87 ? 9.255 6.025 -16.753 1.00 80.44 87 THR A CA 1
ATOM 670 C C . THR A 1 87 ? 9.378 6.911 -15.517 1.00 80.44 87 THR A C 1
ATOM 672 O O . THR A 1 87 ? 9.312 6.405 -14.395 1.00 80.44 87 THR A O 1
ATOM 675 N N . LYS A 1 88 ? 9.524 8.233 -15.676 1.00 79.50 88 LYS A N 1
ATOM 676 C CA . LYS A 1 88 ? 9.564 9.157 -14.523 1.00 79.50 88 LYS A CA 1
ATOM 677 C C . LYS A 1 88 ? 8.377 8.928 -13.580 1.00 79.50 88 LYS A C 1
ATOM 679 O O . LYS A 1 88 ? 8.557 8.812 -12.377 1.00 79.50 88 LYS A O 1
ATOM 684 N N . MET A 1 89 ? 7.178 8.758 -14.142 1.00 80.38 89 MET A N 1
ATOM 685 C CA . MET A 1 89 ? 5.957 8.516 -13.375 1.00 80.38 89 MET A CA 1
ATOM 686 C C . MET A 1 89 ? 5.964 7.158 -12.659 1.00 80.38 89 MET A C 1
ATOM 688 O O . MET A 1 89 ? 5.704 7.114 -11.459 1.00 80.38 89 MET A O 1
ATOM 692 N N . THR A 1 90 ? 6.286 6.057 -13.348 1.00 85.00 90 THR A N 1
ATOM 693 C CA . THR A 1 90 ? 6.309 4.725 -12.710 1.00 85.00 90 THR A CA 1
ATOM 694 C C . THR A 1 90 ? 7.406 4.620 -11.652 1.00 85.00 90 THR A C 1
ATOM 696 O O . THR A 1 90 ? 7.177 4.012 -10.614 1.00 85.00 90 THR A O 1
ATOM 699 N N . CYS A 1 91 ? 8.549 5.287 -11.838 1.00 84.12 91 CYS A N 1
ATOM 700 C CA . CYS A 1 91 ? 9.616 5.373 -10.837 1.00 84.12 91 CYS A CA 1
ATOM 701 C C . CYS A 1 91 ? 9.152 6.094 -9.558 1.00 84.12 91 CYS A C 1
ATOM 703 O O . CYS A 1 91 ? 9.315 5.565 -8.456 1.00 84.12 91 CYS A O 1
ATOM 705 N N . THR A 1 92 ? 8.502 7.256 -9.696 1.00 85.56 92 THR A N 1
ATOM 706 C CA . THR A 1 92 ? 7.925 7.984 -8.553 1.00 85.56 92 THR A CA 1
ATOM 707 C C . THR A 1 92 ? 6.891 7.135 -7.818 1.00 85.56 92 THR A C 1
ATOM 709 O O . THR A 1 92 ? 6.937 7.016 -6.592 1.00 85.56 92 THR A O 1
ATOM 712 N N . LEU A 1 93 ? 5.976 6.506 -8.562 1.00 87.50 93 LEU A N 1
ATOM 713 C CA . LEU A 1 93 ? 4.925 5.669 -7.987 1.00 87.50 93 LEU A CA 1
ATOM 714 C C . LEU A 1 93 ? 5.500 4.430 -7.290 1.00 87.50 93 LEU A C 1
ATOM 716 O O . LEU A 1 93 ? 5.069 4.117 -6.185 1.00 87.50 93 LEU A O 1
ATOM 720 N N . ASN A 1 94 ? 6.512 3.774 -7.862 1.00 88.38 94 ASN A N 1
ATOM 721 C CA . ASN A 1 94 ? 7.171 2.613 -7.255 1.00 88.38 94 ASN A CA 1
ATOM 722 C C . ASN A 1 94 ? 7.887 2.935 -5.948 1.00 88.38 94 ASN A C 1
ATOM 724 O O . ASN A 1 94 ? 7.988 2.077 -5.077 1.00 88.38 94 ASN A O 1
ATOM 728 N N . ARG A 1 95 ? 8.369 4.167 -5.786 1.00 87.06 95 ARG A N 1
ATOM 729 C CA . ARG A 1 95 ? 9.002 4.598 -4.538 1.00 87.06 95 ARG A CA 1
ATOM 730 C C . ARG A 1 95 ? 7.982 4.944 -3.454 1.00 87.06 95 ARG A C 1
ATOM 732 O O . ARG A 1 95 ? 8.259 4.749 -2.277 1.00 87.06 95 ARG A O 1
ATOM 739 N N . PHE A 1 96 ? 6.810 5.438 -3.847 1.00 90.50 96 PHE A N 1
ATOM 740 C CA . PHE A 1 96 ? 5.790 5.925 -2.920 1.00 90.50 96 PHE A CA 1
ATOM 741 C C . PHE A 1 96 ? 4.761 4.856 -2.523 1.00 90.50 96 PHE A C 1
ATOM 743 O O . PHE A 1 96 ? 4.469 4.668 -1.342 1.00 90.50 96 PHE A O 1
ATOM 750 N N . ILE A 1 97 ? 4.202 4.144 -3.502 1.00 92.38 97 ILE A N 1
ATOM 751 C CA . ILE A 1 97 ? 3.031 3.281 -3.313 1.00 92.38 97 ILE A CA 1
ATOM 752 C C . ILE A 1 97 ? 3.291 2.089 -2.377 1.00 92.38 97 ILE A C 1
ATOM 754 O O . ILE A 1 97 ? 2.455 1.862 -1.496 1.00 92.38 97 ILE A O 1
ATOM 758 N N . PRO A 1 98 ? 4.408 1.341 -2.488 1.00 91.69 98 PRO A N 1
ATOM 759 C CA . PRO A 1 98 ? 4.696 0.253 -1.555 1.00 91.69 98 PRO A CA 1
ATOM 760 C C . PRO A 1 98 ? 4.798 0.740 -0.105 1.00 91.69 98 PRO A C 1
ATOM 762 O O . PRO A 1 98 ? 4.185 0.150 0.783 1.00 91.69 98 PRO A O 1
ATOM 765 N N . GLY A 1 99 ? 5.500 1.856 0.132 1.00 92.12 99 GLY A N 1
ATOM 766 C CA . GLY A 1 99 ? 5.633 2.456 1.464 1.00 92.12 99 GLY A CA 1
ATOM 767 C C . GLY A 1 99 ? 4.282 2.867 2.048 1.00 92.12 99 GLY A C 1
ATOM 768 O O . GLY A 1 99 ? 3.949 2.488 3.171 1.00 92.12 99 GLY A O 1
ATOM 769 N N . LEU A 1 100 ? 3.454 3.547 1.249 1.00 93.62 100 LEU A N 1
ATOM 770 C CA . LEU A 1 100 ? 2.102 3.935 1.653 1.00 93.62 100 LEU A CA 1
ATOM 771 C C . LEU A 1 100 ? 1.232 2.718 2.010 1.00 93.62 100 LEU A C 1
ATOM 773 O O . LEU A 1 100 ? 0.525 2.733 3.018 1.00 93.62 100 LEU A O 1
ATOM 777 N N . SER A 1 101 ? 1.288 1.658 1.204 1.00 95.06 101 SER A N 1
ATOM 778 C CA . SER A 1 101 ? 0.529 0.431 1.451 1.00 95.06 101 SER A CA 1
ATOM 779 C C . SER A 1 101 ? 0.907 -0.221 2.785 1.00 95.06 101 SER A C 1
ATOM 781 O O . SER A 1 101 ? 0.024 -0.503 3.604 1.00 95.06 101 SER A O 1
ATOM 783 N N . PHE A 1 102 ? 2.206 -0.399 3.047 1.00 93.56 102 PHE A N 1
ATOM 784 C CA . PHE A 1 102 ? 2.676 -0.948 4.318 1.00 93.56 102 PHE A CA 1
ATOM 785 C C . PHE A 1 102 ? 2.277 -0.057 5.497 1.00 93.56 102 PHE A C 1
ATOM 787 O O . PHE A 1 102 ? 1.777 -0.573 6.499 1.00 93.56 102 PHE A O 1
ATOM 794 N N . ALA A 1 103 ? 2.411 1.265 5.364 1.00 95.69 103 ALA A N 1
ATOM 795 C CA . ALA A 1 103 ? 1.989 2.219 6.384 1.00 95.69 103 ALA A CA 1
ATOM 796 C C . ALA A 1 103 ? 0.505 2.058 6.745 1.00 95.69 103 ALA A C 1
ATOM 798 O O . ALA A 1 103 ? 0.163 1.964 7.925 1.00 95.69 103 ALA A O 1
ATOM 799 N N . MET A 1 104 ? -0.379 1.951 5.747 1.00 94.25 104 MET A N 1
ATOM 800 C CA . MET A 1 104 ? -1.815 1.741 5.967 1.00 94.25 104 MET A CA 1
ATOM 801 C C . MET A 1 104 ? -2.103 0.438 6.719 1.00 94.25 104 MET A C 1
ATOM 803 O O . MET A 1 104 ? -2.858 0.444 7.697 1.00 94.25 104 MET A O 1
ATOM 807 N N . ILE A 1 105 ? -1.497 -0.673 6.284 1.00 95.38 105 ILE A N 1
ATOM 808 C CA . ILE A 1 105 ? -1.707 -1.998 6.885 1.00 95.38 105 ILE A CA 1
ATOM 809 C C . ILE A 1 105 ? -1.210 -2.002 8.335 1.00 95.38 105 ILE A C 1
ATOM 811 O O . ILE A 1 105 ? -1.966 -2.342 9.250 1.00 95.38 105 ILE A O 1
ATOM 815 N N . TYR A 1 106 ? 0.039 -1.591 8.567 1.00 95.25 106 TYR A N 1
ATOM 816 C CA . TYR A 1 106 ? 0.653 -1.658 9.890 1.00 95.25 106 TYR A CA 1
ATOM 817 C C . TYR A 1 106 ? 0.065 -0.643 10.870 1.00 95.25 106 TYR A C 1
ATOM 819 O O . TYR A 1 106 ? -0.178 -1.007 12.021 1.00 95.25 106 TYR A O 1
ATOM 827 N N . ALA A 1 107 ? -0.244 0.587 10.447 1.00 94.88 107 ALA A N 1
ATOM 828 C CA . ALA A 1 107 ? -0.868 1.580 11.325 1.00 94.88 107 ALA A CA 1
ATOM 829 C C . ALA A 1 107 ? -2.258 1.127 11.803 1.00 94.88 107 ALA A C 1
ATOM 831 O O . ALA A 1 107 ? -2.591 1.246 12.991 1.00 94.88 107 ALA A O 1
ATOM 832 N N . ALA A 1 108 ? -3.064 0.557 10.904 1.00 92.06 108 ALA A N 1
ATOM 833 C CA . ALA A 1 108 ? -4.387 0.050 11.247 1.00 92.06 108 ALA A CA 1
ATOM 834 C C . ALA A 1 108 ? -4.313 -1.215 12.123 1.00 92.06 108 ALA A C 1
ATOM 836 O O . ALA A 1 108 ? -5.053 -1.320 13.109 1.00 92.06 108 ALA A O 1
ATOM 837 N N . LEU A 1 109 ? -3.391 -2.144 11.831 1.00 92.44 109 LEU A N 1
ATOM 838 C CA . LEU A 1 109 ? -3.132 -3.320 12.673 1.00 92.44 109 LEU A CA 1
ATOM 839 C C . LEU A 1 109 ? -2.676 -2.917 14.075 1.00 92.44 109 LEU A C 1
ATOM 841 O O . LEU A 1 109 ? -3.242 -3.390 15.061 1.00 92.44 109 LEU A O 1
ATOM 845 N N . LEU A 1 110 ? -1.710 -2.005 14.178 1.00 91.81 110 LEU A N 1
ATOM 846 C CA . LEU A 1 110 ? -1.205 -1.495 15.450 1.00 91.81 110 LEU A CA 1
ATOM 847 C C . LEU A 1 110 ? -2.333 -0.866 16.273 1.00 91.81 110 LEU A C 1
ATOM 849 O O . LEU A 1 110 ? -2.480 -1.157 17.462 1.00 91.81 110 LEU A O 1
ATOM 853 N N . THR A 1 111 ? -3.179 -0.052 15.644 1.00 90.12 111 THR A N 1
ATOM 854 C CA . THR A 1 111 ? -4.327 0.576 16.308 1.00 90.12 111 THR A CA 1
ATOM 855 C C . THR A 1 111 ? -5.340 -0.464 16.797 1.00 90.12 111 THR A C 1
ATOM 857 O O . THR A 1 111 ? -5.811 -0.381 17.939 1.00 90.12 111 THR A O 1
ATOM 860 N N . LYS A 1 112 ? -5.635 -1.484 15.980 1.00 86.69 112 LYS A N 1
ATOM 861 C CA . LYS A 1 112 ? -6.546 -2.585 16.329 1.00 86.69 112 LYS A CA 1
ATOM 862 C C . LYS A 1 112 ? -6.001 -3.417 17.496 1.00 86.69 112 LYS A C 1
ATOM 864 O O . LYS A 1 112 ? -6.725 -3.654 18.465 1.00 86.69 112 LYS A O 1
ATOM 869 N N . THR A 1 113 ? -4.720 -3.774 17.461 1.00 89.88 113 THR A N 1
ATOM 870 C CA . THR A 1 113 ? -4.033 -4.526 18.523 1.00 89.88 113 THR A CA 1
ATOM 871 C C . THR A 1 113 ? -3.959 -3.726 19.824 1.00 89.88 113 THR A C 1
ATOM 873 O O . THR A 1 113 ? -4.303 -4.248 20.885 1.00 89.88 113 THR A O 1
ATOM 876 N N . ASN A 1 114 ? -3.625 -2.432 19.758 1.00 87.38 114 ASN A N 1
ATOM 877 C CA . ASN A 1 114 ? -3.600 -1.540 20.924 1.00 87.38 114 ASN A CA 1
ATOM 878 C C . ASN A 1 114 ? -4.979 -1.347 21.567 1.00 87.38 114 ASN A C 1
ATOM 880 O O . ASN A 1 114 ? -5.098 -1.109 22.771 1.00 87.38 114 ASN A O 1
ATOM 884 N N . ARG A 1 115 ? -6.059 -1.407 20.784 1.00 83.88 115 ARG A N 1
ATOM 885 C CA . ARG A 1 115 ? -7.417 -1.407 21.338 1.00 83.88 115 ARG A CA 1
ATOM 886 C C . ARG A 1 115 ? -7.684 -2.699 22.113 1.00 83.88 115 ARG A C 1
ATOM 888 O O . ARG A 1 115 ? -8.156 -2.627 23.245 1.00 83.88 115 ARG A O 1
ATOM 895 N N . ILE A 1 116 ? -7.371 -3.853 21.525 1.00 85.12 116 ILE A N 1
ATOM 896 C CA . ILE A 1 116 ? -7.595 -5.169 22.144 1.00 85.12 116 ILE A CA 1
ATOM 897 C C . ILE A 1 116 ? -6.789 -5.300 23.443 1.00 85.12 116 ILE A C 1
ATOM 899 O O . ILE A 1 116 ? -7.353 -5.685 24.468 1.00 85.12 116 ILE A O 1
ATOM 903 N N . SER A 1 117 ? -5.515 -4.899 23.445 1.00 83.81 117 SER A N 1
ATOM 904 C CA . SER A 1 117 ? -4.667 -4.938 24.644 1.00 83.81 117 SER A CA 1
ATOM 905 C C . SER A 1 117 ? -5.228 -4.080 25.783 1.00 83.81 117 SER A C 1
ATOM 907 O O . SER A 1 117 ? -5.258 -4.521 26.932 1.00 83.81 117 SER A O 1
ATOM 909 N N . ARG A 1 118 ? -5.764 -2.890 25.476 1.00 82.25 118 ARG A N 1
ATOM 910 C CA . ARG A 1 118 ? -6.428 -2.018 26.459 1.00 82.25 118 ARG A CA 1
ATOM 911 C C . ARG A 1 118 ? -7.723 -2.613 27.009 1.00 82.25 118 ARG A C 1
ATOM 913 O O . ARG A 1 118 ? -7.977 -2.474 28.203 1.00 82.25 118 ARG A O 1
ATOM 920 N N . ILE A 1 119 ? -8.523 -3.279 26.173 1.00 82.06 119 ILE A N 1
ATOM 921 C CA . ILE A 1 119 ? -9.739 -3.981 26.617 1.00 82.06 119 ILE A CA 1
ATOM 922 C C . ILE A 1 119 ? -9.367 -5.127 27.566 1.00 82.06 119 ILE A C 1
ATOM 924 O O . ILE A 1 119 ? -9.928 -5.217 28.655 1.00 82.06 119 ILE A O 1
ATOM 928 N N . LEU A 1 120 ? -8.382 -5.951 27.198 1.00 82.44 120 LEU A N 1
ATOM 929 C CA . LEU A 1 120 ? -7.909 -7.072 28.018 1.00 82.44 120 LEU A CA 1
ATOM 930 C C . LEU A 1 120 ? -7.326 -6.597 29.359 1.00 82.44 120 LEU A C 1
ATOM 932 O O . LEU A 1 120 ? -7.667 -7.133 30.413 1.00 82.44 120 LEU A O 1
ATOM 936 N N . ALA A 1 121 ? -6.501 -5.546 29.341 1.00 79.81 121 ALA A N 1
ATOM 937 C CA . ALA A 1 121 ? -5.943 -4.951 30.554 1.00 79.81 121 ALA A CA 1
ATOM 938 C C . ALA A 1 121 ? -7.024 -4.319 31.452 1.00 79.81 121 ALA A C 1
ATOM 940 O O . ALA A 1 121 ? -6.930 -4.390 32.678 1.00 79.81 121 ALA A O 1
ATOM 941 N N . GLY A 1 122 ? -8.057 -3.718 30.852 1.00 72.44 122 GLY A N 1
ATOM 942 C CA . GLY A 1 122 ? -9.214 -3.172 31.562 1.00 72.44 122 GLY A CA 1
ATOM 943 C C . GLY A 1 122 ? -10.093 -4.257 32.184 1.00 72.44 122 GLY A C 1
ATOM 944 O O . GLY A 1 122 ? -10.489 -4.122 33.337 1.00 72.44 122 GLY A O 1
ATOM 945 N N . SER A 1 123 ? -10.320 -5.364 31.469 1.00 69.69 123 SER A N 1
ATOM 946 C CA . SER A 1 123 ? -11.102 -6.512 31.948 1.00 69.69 123 SER A CA 1
ATOM 947 C C . SER A 1 123 ? -10.477 -7.206 33.161 1.00 69.69 123 SER A C 1
ATOM 949 O O . SER A 1 123 ? -11.183 -7.877 33.909 1.00 69.69 123 SER A O 1
ATOM 951 N N . LYS A 1 124 ? -9.163 -7.054 33.377 1.00 68.31 124 LYS A N 1
ATOM 952 C CA . LYS A 1 124 ? -8.454 -7.620 34.535 1.00 68.31 124 LYS A CA 1
ATOM 953 C C . LYS A 1 124 ? -8.649 -6.797 35.822 1.00 68.31 124 LYS A C 1
ATOM 955 O O . LYS A 1 124 ? -8.309 -7.272 36.903 1.00 68.31 124 LYS A O 1
ATOM 960 N N . LYS A 1 125 ? -9.187 -5.571 35.742 1.00 65.38 125 LYS A N 1
ATOM 961 C CA . LYS A 1 125 ? -9.445 -4.709 36.909 1.00 65.38 125 LYS A CA 1
ATOM 962 C C . LYS A 1 125 ? -10.883 -4.902 37.411 1.00 65.38 125 LYS A C 1
ATOM 964 O O . LYS A 1 125 ? -11.829 -4.597 36.698 1.00 65.38 125 LYS A O 1
ATOM 969 N N . ARG A 1 126 ? -11.042 -5.348 38.668 1.00 54.12 126 ARG A N 1
ATOM 970 C CA . ARG A 1 126 ? -12.344 -5.604 39.334 1.00 54.12 126 ARG A CA 1
ATOM 971 C C . ARG A 1 126 ? -13.226 -4.351 39.490 1.00 54.12 126 ARG A C 1
ATOM 973 O O . ARG A 1 126 ? -14.438 -4.481 39.593 1.00 54.12 126 ARG A O 1
ATOM 980 N N . PHE A 1 127 ? -12.626 -3.157 39.471 1.00 57.84 127 PHE A N 1
ATOM 981 C CA . PHE A 1 127 ? -13.315 -1.865 39.521 1.00 57.84 127 PHE A CA 1
ATOM 982 C C . PHE A 1 127 ? -12.712 -0.908 38.473 1.00 57.84 127 PHE A C 1
ATOM 984 O O . PHE A 1 127 ? -11.511 -0.618 38.539 1.00 57.84 127 PHE A O 1
ATOM 991 N N . PRO A 1 128 ? -13.487 -0.410 37.490 1.00 58.56 128 PRO A N 1
ATOM 992 C CA . PRO A 1 128 ? -12.982 0.533 36.499 1.00 58.56 128 PRO A CA 1
ATOM 993 C C . PRO A 1 128 ? -12.853 1.931 37.124 1.00 58.56 128 PRO A C 1
ATOM 995 O O . PRO A 1 128 ? -13.831 2.656 37.263 1.00 58.56 128 PRO A O 1
ATOM 998 N N . THR A 1 129 ? -11.636 2.335 37.496 1.00 60.00 129 THR A N 1
ATOM 999 C CA . THR A 1 129 ? -11.369 3.640 38.135 1.00 60.00 129 THR A CA 1
ATOM 1000 C C . THR A 1 129 ? -11.314 4.823 37.159 1.00 60.00 129 THR A C 1
ATOM 1002 O O . THR A 1 129 ? -11.277 5.973 37.588 1.00 60.00 129 THR A O 1
ATOM 1005 N N . ARG A 1 130 ? -11.314 4.585 35.837 1.00 60.47 130 ARG A N 1
ATOM 1006 C CA . ARG A 1 130 ? -11.283 5.651 34.820 1.00 60.47 130 ARG A CA 1
ATOM 1007 C C . ARG A 1 130 ? -12.029 5.232 33.554 1.00 60.47 130 ARG A C 1
ATOM 1009 O O . ARG A 1 130 ? -11.842 4.115 33.075 1.00 60.47 130 ARG A O 1
ATOM 1016 N N . LYS A 1 131 ? -12.827 6.143 32.977 1.00 58.97 131 LYS A N 1
ATOM 1017 C CA . LYS A 1 131 ? -13.396 5.960 31.630 1.00 58.97 131 LYS A CA 1
ATOM 1018 C C . LYS A 1 131 ? -12.238 5.780 30.635 1.00 58.97 131 LYS A C 1
ATOM 1020 O O . LYS A 1 131 ? -11.310 6.593 30.661 1.00 58.97 131 LYS A O 1
ATOM 1025 N N . PRO A 1 132 ? -12.244 4.743 29.783 1.00 62.19 132 PRO A N 1
ATOM 1026 C CA . PRO A 1 132 ? -11.149 4.517 28.851 1.00 62.19 132 PRO A CA 1
ATOM 1027 C C . PRO A 1 132 ? -11.140 5.616 27.777 1.00 62.19 132 PRO A C 1
ATOM 1029 O O . PRO A 1 132 ? -11.993 5.657 26.891 1.00 62.19 132 PRO A O 1
ATOM 1032 N N . LEU A 1 133 ? -10.168 6.525 27.870 1.00 59.00 133 LEU A N 1
ATOM 1033 C CA . LEU A 1 133 ? -9.871 7.519 26.837 1.00 59.00 133 LEU A CA 1
ATOM 1034 C C . LEU A 1 133 ? -9.359 6.786 25.578 1.00 59.00 133 LEU A C 1
ATOM 1036 O O . LEU A 1 133 ? -8.660 5.780 25.694 1.00 59.00 133 LEU A O 1
ATOM 1040 N N . PHE A 1 134 ? -9.715 7.267 24.380 1.00 59.53 134 PHE A N 1
ATOM 1041 C CA . PHE A 1 134 ? -9.334 6.691 23.069 1.00 59.53 134 PHE A CA 1
ATOM 1042 C C . PHE A 1 134 ? -9.975 5.342 22.669 1.00 59.53 134 PHE A C 1
ATOM 1044 O O . PHE A 1 134 ? -9.475 4.647 21.784 1.00 59.53 134 P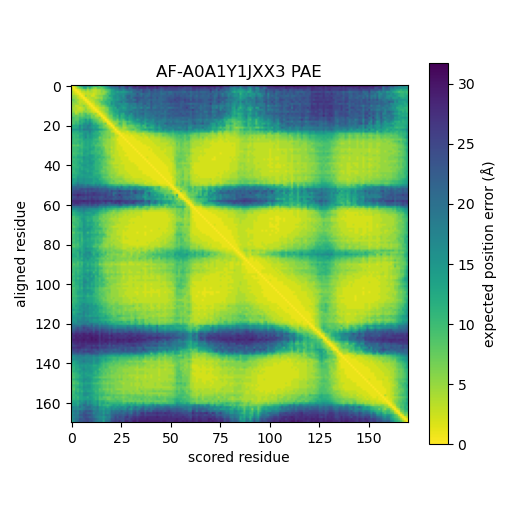HE A O 1
ATOM 1051 N N . MET A 1 135 ? -11.115 4.968 23.259 1.00 67.12 135 MET A N 1
ATOM 1052 C CA . MET A 1 135 ? -11.895 3.801 22.798 1.00 67.12 135 MET A CA 1
ATOM 1053 C C . MET A 1 135 ? -12.832 4.094 21.618 1.00 67.12 135 MET A C 1
ATOM 1055 O O . MET A 1 135 ? -13.295 3.153 20.973 1.00 67.12 135 MET A O 1
ATOM 1059 N N . SER A 1 136 ? -13.105 5.371 21.330 1.00 77.19 136 SER A N 1
ATOM 1060 C CA . SER A 1 136 ? -13.998 5.762 20.236 1.00 77.19 136 SER A CA 1
ATOM 1061 C C . SER A 1 136 ? -13.401 5.427 18.866 1.00 77.19 136 SER A C 1
ATOM 1063 O O . SER A 1 136 ? -12.200 5.597 18.642 1.00 77.19 136 SER A O 1
ATOM 1065 N N . ALA A 1 137 ? -14.264 4.997 17.945 1.00 73.81 137 ALA A N 1
ATOM 1066 C CA . ALA A 1 137 ? -13.933 4.697 16.555 1.00 73.81 137 ALA A CA 1
ATOM 1067 C C . ALA A 1 137 ? -13.203 5.863 15.870 1.00 73.81 137 ALA A C 1
ATOM 1069 O O . ALA A 1 137 ? -12.159 5.675 15.251 1.00 73.81 137 ALA A O 1
ATOM 1070 N N . THR A 1 138 ? -13.706 7.083 16.064 1.00 79.31 138 THR A N 1
ATOM 1071 C CA . THR A 1 138 ? -13.141 8.308 15.487 1.00 79.31 138 THR A CA 1
ATOM 1072 C C . THR A 1 138 ? -11.711 8.552 15.960 1.00 79.31 138 THR A C 1
ATOM 1074 O O . THR A 1 138 ? -10.837 8.865 15.160 1.00 79.31 138 THR A O 1
ATOM 1077 N N . ALA A 1 139 ? -11.438 8.343 17.251 1.00 84.75 139 ALA A N 1
ATOM 1078 C CA . ALA A 1 139 ? -10.107 8.551 17.813 1.00 84.75 139 ALA A CA 1
ATOM 1079 C C . ALA A 1 139 ? -9.078 7.564 17.236 1.00 84.75 139 ALA A C 1
ATOM 1081 O O . ALA A 1 139 ? -7.925 7.922 17.018 1.00 84.75 139 ALA A O 1
ATOM 1082 N N . GLN A 1 140 ? -9.495 6.330 16.950 1.00 86.69 140 GLN A N 1
ATOM 1083 C CA . GLN A 1 140 ? -8.631 5.315 16.344 1.00 86.69 140 GLN A CA 1
ATOM 1084 C C . GLN A 1 140 ? -8.292 5.632 14.891 1.00 86.69 140 GLN A C 1
ATOM 1086 O O . GLN A 1 140 ? -7.146 5.454 14.480 1.00 86.69 140 GLN A O 1
ATOM 1091 N N . ILE A 1 141 ? -9.264 6.136 14.131 1.00 86.19 141 ILE A N 1
ATOM 1092 C CA . ILE A 1 141 ? -9.030 6.589 12.757 1.00 86.19 141 ILE A CA 1
ATOM 1093 C C . ILE A 1 141 ? -8.072 7.773 12.764 1.00 86.19 141 ILE A C 1
ATOM 1095 O O . ILE A 1 141 ? -7.107 7.751 12.016 1.00 86.19 141 ILE A O 1
ATOM 1099 N N . ILE A 1 142 ? -8.264 8.749 13.656 1.00 89.81 142 ILE A N 1
ATOM 1100 C CA . ILE A 1 142 ? -7.358 9.902 13.777 1.00 89.81 142 ILE A CA 1
ATOM 1101 C C . ILE A 1 142 ? -5.919 9.444 14.050 1.00 89.81 142 ILE A C 1
ATOM 1103 O O . ILE A 1 142 ? -5.004 9.898 13.371 1.00 89.81 142 ILE A O 1
ATOM 1107 N N . ILE A 1 143 ? -5.712 8.510 14.987 1.00 90.31 143 ILE A N 1
ATOM 1108 C CA . ILE A 1 143 ? -4.379 7.947 15.267 1.00 90.31 143 ILE A CA 1
ATOM 1109 C C . ILE A 1 143 ? -3.805 7.253 14.025 1.00 90.31 143 ILE A C 1
ATOM 1111 O O . ILE A 1 143 ? -2.641 7.451 13.690 1.00 90.31 143 ILE A O 1
ATOM 1115 N N . THR A 1 144 ? -4.620 6.463 13.328 1.00 90.88 144 THR A N 1
ATOM 1116 C CA . THR A 1 144 ? -4.197 5.742 12.118 1.00 90.88 144 THR A CA 1
ATOM 1117 C C . THR A 1 144 ? -3.807 6.715 11.003 1.00 90.88 144 THR A C 1
ATOM 1119 O O . THR A 1 144 ? -2.731 6.585 10.429 1.00 90.88 144 THR A O 1
ATOM 1122 N N . CYS A 1 145 ? -4.628 7.735 10.745 1.00 91.38 145 CYS A N 1
ATOM 1123 C CA . CYS A 1 145 ? -4.352 8.781 9.764 1.00 91.38 145 CYS A CA 1
ATOM 1124 C C . CYS A 1 145 ? -3.105 9.591 10.123 1.00 91.38 145 CYS A C 1
ATOM 1126 O O . CYS A 1 145 ? -2.337 9.936 9.234 1.00 91.38 145 CYS A O 1
ATOM 1128 N N . PHE A 1 146 ? -2.876 9.866 11.409 1.00 94.94 146 PHE A N 1
ATOM 1129 C CA . PHE A 1 146 ? -1.665 10.541 11.866 1.00 94.94 146 PHE A CA 1
ATOM 1130 C C . PHE A 1 146 ? -0.407 9.714 11.566 1.00 94.94 146 PHE A C 1
ATOM 1132 O O . PHE A 1 146 ? 0.546 10.242 11.000 1.00 94.94 146 PHE A O 1
ATOM 1139 N N . LEU A 1 147 ? -0.424 8.410 11.867 1.00 93.81 147 LEU A N 1
ATOM 1140 C CA . LEU A 1 147 ? 0.691 7.505 11.559 1.00 93.81 147 LEU A CA 1
ATOM 1141 C C . LEU A 1 147 ? 0.954 7.409 10.048 1.00 93.81 147 LEU A C 1
ATOM 1143 O O . LEU A 1 147 ? 2.100 7.506 9.623 1.00 93.81 147 LEU A O 1
ATOM 1147 N N . ILE A 1 148 ? -0.099 7.286 9.233 1.00 94.12 148 ILE A N 1
ATOM 1148 C CA . ILE A 1 148 ? 0.024 7.293 7.766 1.00 94.12 148 ILE A CA 1
ATOM 1149 C C . ILE A 1 148 ? 0.564 8.646 7.274 1.00 94.12 148 ILE A C 1
ATOM 1151 O O . ILE A 1 148 ? 1.393 8.690 6.370 1.00 94.12 148 ILE A O 1
ATOM 1155 N N . GLY A 1 149 ? 0.131 9.754 7.879 1.00 94.88 149 GLY A N 1
ATOM 1156 C CA . GLY A 1 149 ? 0.587 11.102 7.541 1.00 94.88 149 GLY A CA 1
ATOM 1157 C C . GLY A 1 149 ? 2.083 11.310 7.777 1.00 94.88 149 GLY A C 1
ATOM 1158 O O . GLY A 1 149 ? 2.733 11.959 6.960 1.00 94.88 149 GLY A O 1
ATOM 1159 N N . ILE A 1 150 ? 2.644 10.717 8.838 1.00 95.25 150 ILE A N 1
ATOM 1160 C CA . ILE A 1 150 ? 4.095 10.720 9.084 1.00 95.25 150 ILE A CA 1
ATOM 1161 C C . ILE A 1 150 ? 4.832 10.033 7.928 1.00 95.25 150 ILE A C 1
ATOM 1163 O O . ILE A 1 150 ? 5.776 10.601 7.383 1.00 95.25 150 ILE A O 1
ATOM 1167 N N . GLU A 1 151 ? 4.376 8.853 7.513 1.00 94.06 151 GLU A N 1
ATOM 1168 C CA . GLU A 1 151 ? 4.985 8.103 6.405 1.00 94.06 151 GLU A CA 1
ATOM 1169 C C . GLU A 1 151 ? 4.890 8.858 5.075 1.00 94.06 151 GLU A C 1
ATOM 1171 O O . GLU A 1 151 ? 5.858 8.925 4.315 1.00 94.06 151 GLU A O 1
ATOM 1176 N N . VAL A 1 152 ? 3.750 9.501 4.808 1.00 93.88 152 VAL A N 1
ATOM 1177 C CA . VAL A 1 152 ? 3.573 10.359 3.628 1.00 93.88 152 VAL A CA 1
ATOM 1178 C C . VAL A 1 152 ? 4.532 11.547 3.670 1.00 93.88 152 VAL A C 1
ATOM 1180 O O . VAL A 1 152 ? 5.171 11.841 2.663 1.00 93.88 152 VAL A O 1
ATOM 1183 N N . PHE A 1 153 ? 4.681 12.205 4.821 1.00 94.44 153 PHE A N 1
ATOM 1184 C CA . PHE A 1 153 ? 5.600 13.330 4.981 1.00 94.44 153 PHE A CA 1
ATOM 1185 C C . PHE A 1 153 ? 7.056 12.918 4.730 1.00 94.44 153 PHE A C 1
ATOM 1187 O O . PHE A 1 153 ? 7.756 13.584 3.967 1.00 94.44 153 PHE A O 1
ATOM 1194 N N . ILE A 1 154 ? 7.491 11.792 5.303 1.00 92.25 154 ILE A N 1
ATOM 1195 C CA . ILE A 1 154 ? 8.834 11.237 5.079 1.00 92.25 154 ILE A CA 1
ATOM 1196 C C . ILE A 1 154 ? 9.023 10.886 3.600 1.00 92.25 154 ILE A C 1
ATOM 1198 O O . ILE A 1 154 ? 10.030 11.260 2.998 1.00 92.25 154 ILE A O 1
ATOM 1202 N N . SER A 1 155 ? 8.044 10.217 2.991 1.00 90.56 155 SER A N 1
ATOM 1203 C CA . SER A 1 155 ? 8.112 9.795 1.589 1.00 90.56 155 SER A CA 1
ATOM 1204 C C . SER A 1 155 ? 8.191 10.985 0.631 1.00 90.56 155 SER A C 1
ATOM 1206 O O . SER A 1 155 ? 8.994 10.970 -0.302 1.00 90.56 155 SER A O 1
ATOM 1208 N N . ILE A 1 156 ? 7.410 12.041 0.879 1.00 89.19 156 ILE A N 1
ATOM 1209 C CA . ILE A 1 156 ? 7.470 13.290 0.110 1.00 89.19 156 ILE A CA 1
ATOM 1210 C C . ILE A 1 156 ? 8.816 13.980 0.332 1.00 89.19 156 ILE A C 1
ATOM 1212 O O . ILE A 1 156 ? 9.463 14.354 -0.641 1.00 89.19 156 ILE A O 1
ATOM 1216 N N . GLY A 1 157 ? 9.283 14.098 1.578 1.00 89.75 157 GLY A N 1
ATOM 1217 C CA . GLY A 1 157 ? 10.595 14.679 1.880 1.00 89.75 157 GLY A CA 1
ATOM 1218 C C . GLY A 1 157 ? 11.731 13.964 1.142 1.00 89.75 157 GLY A C 1
ATOM 1219 O O . GLY A 1 157 ? 12.597 14.609 0.554 1.00 89.75 157 GLY A O 1
ATOM 1220 N N . MET A 1 158 ? 11.675 12.633 1.077 1.00 87.00 158 MET A N 1
ATOM 1221 C CA . MET A 1 158 ? 12.637 11.816 0.334 1.00 87.00 158 MET A CA 1
ATOM 1222 C C . MET A 1 158 ? 12.545 11.991 -1.186 1.00 87.00 158 MET A C 1
ATOM 1224 O O . MET A 1 158 ? 13.572 11.887 -1.857 1.00 87.00 158 MET A O 1
ATOM 1228 N N . LEU A 1 159 ? 11.353 12.236 -1.737 1.00 84.56 159 LEU A N 1
ATOM 1229 C CA . LEU A 1 159 ? 11.163 12.543 -3.162 1.00 84.56 159 LEU A CA 1
ATOM 1230 C C . LEU A 1 159 ? 11.645 13.953 -3.525 1.00 84.56 159 LEU A C 1
ATOM 1232 O O . LEU A 1 159 ? 12.118 14.163 -4.636 1.00 84.56 159 LEU A O 1
ATOM 1236 N N . MET A 1 160 ? 11.543 14.905 -2.594 1.00 84.38 160 MET A N 1
ATOM 1237 C CA . MET A 1 160 ? 12.066 16.263 -2.775 1.00 84.38 160 MET A CA 1
ATOM 1238 C C . MET A 1 160 ? 13.594 16.301 -2.673 1.00 84.38 160 MET A C 1
ATOM 1240 O O . MET A 1 160 ? 14.233 17.055 -3.398 1.00 84.38 160 MET A O 1
ATOM 1244 N N . TYR A 1 161 ? 14.184 15.490 -1.788 1.00 84.56 161 TYR A N 1
ATOM 1245 C CA . TYR A 1 161 ? 15.640 15.389 -1.661 1.00 84.56 161 TYR A CA 1
ATOM 1246 C C . TYR A 1 161 ? 16.276 14.649 -2.845 1.00 84.56 161 TYR A C 1
ATOM 1248 O O . TYR A 1 161 ? 17.335 15.037 -3.329 1.00 84.56 161 TYR A O 1
ATOM 1256 N N . GLN A 1 162 ? 15.624 13.585 -3.319 1.00 79.00 162 GLN A N 1
ATOM 1257 C CA . GLN A 1 162 ? 16.064 12.808 -4.469 1.00 79.00 162 GLN A CA 1
ATOM 1258 C C . GLN A 1 162 ? 14.942 12.776 -5.502 1.00 79.00 162 GLN A C 1
ATOM 1260 O O . GLN A 1 162 ? 14.024 11.957 -5.396 1.00 79.00 162 GLN A O 1
ATOM 1265 N N . GLU A 1 163 ? 15.043 13.629 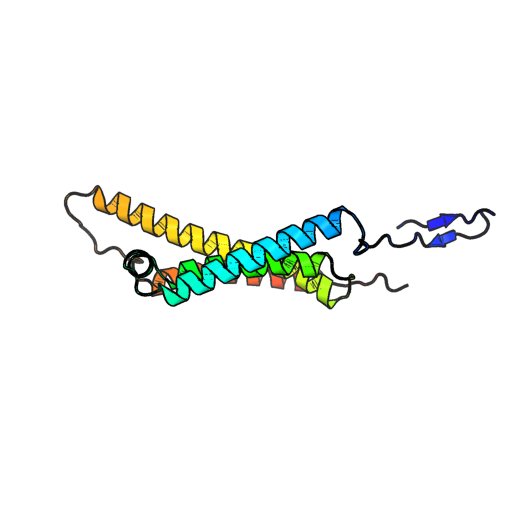-6.521 1.00 69.38 163 GLU A N 1
ATOM 1266 C CA . GLU A 1 163 ? 14.099 13.605 -7.634 1.00 69.38 163 GLU A CA 1
ATOM 1267 C C . GLU A 1 163 ? 14.038 12.190 -8.224 1.00 69.38 163 GLU A C 1
ATOM 1269 O O . GLU A 1 163 ? 15.071 11.564 -8.491 1.00 69.38 163 GLU A O 1
ATOM 1274 N N . ALA A 1 164 ? 12.824 11.679 -8.444 1.00 60.50 164 ALA A N 1
ATOM 1275 C CA . ALA A 1 164 ? 12.579 10.425 -9.152 1.00 60.50 164 ALA A CA 1
ATOM 1276 C C . ALA A 1 164 ? 12.878 10.609 -10.652 1.00 60.50 164 ALA A C 1
ATOM 1278 O O . ALA A 1 164 ? 12.006 10.579 -11.522 1.00 60.50 164 ALA A O 1
ATOM 1279 N N . SER A 1 165 ? 14.141 10.873 -10.959 1.00 53.44 165 SER A N 1
ATOM 1280 C CA . SER A 1 165 ? 14.611 11.077 -12.311 1.00 53.44 165 SER A CA 1
ATOM 1281 C C . SER A 1 165 ? 14.842 9.712 -12.946 1.00 53.44 165 SER A C 1
ATOM 1283 O O . SER A 1 165 ? 15.749 8.981 -12.566 1.00 53.44 165 SER A O 1
ATOM 1285 N N . SER A 1 166 ? 14.027 9.354 -13.941 1.00 54.00 166 SER A N 1
ATOM 1286 C CA . SER A 1 166 ? 14.290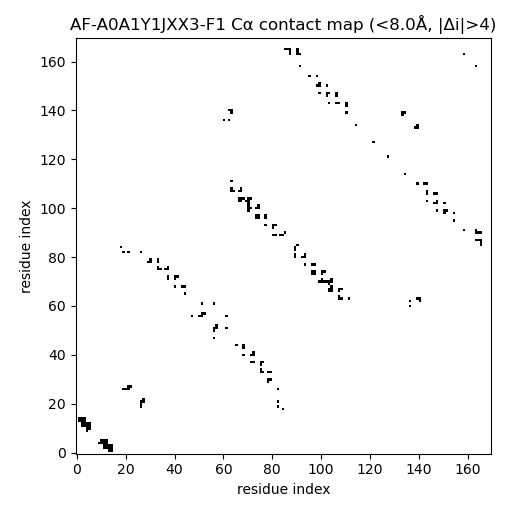 8.202 -14.817 1.00 54.00 166 SER A CA 1
ATOM 1287 C C . SER A 1 166 ? 15.359 8.524 -15.873 1.00 54.00 166 SER A C 1
ATOM 1289 O O . SER A 1 166 ? 15.297 8.004 -16.988 1.00 54.00 166 SER A O 1
ATOM 1291 N N . THR A 1 167 ? 16.277 9.452 -15.589 1.00 48.41 167 THR A N 1
ATOM 1292 C CA . THR A 1 167 ? 17.304 9.896 -16.535 1.00 48.41 167 THR A CA 1
ATOM 1293 C C . THR A 1 167 ? 18.426 8.866 -16.616 1.00 48.41 167 THR A C 1
ATOM 1295 O O . THR A 1 167 ? 19.540 9.061 -16.153 1.00 48.41 167 THR A O 1
ATOM 1298 N N . HIS A 1 168 ? 18.131 7.776 -17.318 1.00 48.53 168 HIS A N 1
ATOM 1299 C CA . HIS A 1 168 ? 19.005 7.367 -18.411 1.00 48.53 168 HIS A CA 1
ATOM 1300 C C . HIS A 1 168 ? 18.589 8.165 -19.655 1.00 48.53 168 HIS A C 1
ATOM 1302 O O . HIS A 1 168 ? 18.079 7.619 -20.629 1.00 48.53 168 HIS A O 1
ATOM 1308 N N . THR A 1 169 ? 18.699 9.495 -19.593 1.00 40.72 169 THR A N 1
ATOM 1309 C CA . THR A 1 169 ? 18.786 10.297 -20.815 1.00 40.72 169 THR A CA 1
ATOM 1310 C C . THR A 1 169 ? 20.200 10.101 -21.322 1.00 40.72 169 THR A C 1
ATOM 1312 O O . THR A 1 169 ? 21.122 10.572 -20.667 1.00 40.72 169 THR A O 1
ATOM 1315 N N . TYR A 1 170 ? 20.291 9.297 -22.383 1.00 41.69 170 TYR A N 1
ATOM 1316 C CA . TYR A 1 170 ? 21.300 9.266 -23.446 1.00 41.69 170 TYR A CA 1
ATOM 1317 C C . TYR A 1 170 ? 22.614 10.005 -23.185 1.00 41.69 170 TYR A C 1
ATOM 1319 O O . TYR A 1 170 ? 22.576 11.249 -23.064 1.00 41.69 170 TYR A O 1
#

Nearest PDB structures (foldseek):
  4or2-assembly1_B  TM=9.617E-01  e=3.681E-10  Escherichia coli
  4or2-assembly1_A  TM=9.688E-01  e=7.117E-10  Escherichia coli
  8x0h-assembly1_A  TM=9.460E-01  e=2.284E-09  Homo sapiens
  7mtr-assembly1_A  TM=8.795E-01  e=3.096E-09  Homo sapiens
  7mts-assembly1_B  TM=9.033E-01  e=1.046E-08  Homo sapiens

Sequence (170 aa):
LGTIPDKGQTVCLPLPIEHMQWFDTQAVVAIFFASLGFFITLFALIIFAQYSNTPVVKSSTKELSYTILAGMMISHASIFIILAKPTKMTCTLNRFIPGLSFAMIYAALLTKTNRISRILAGSKKRFPTRKP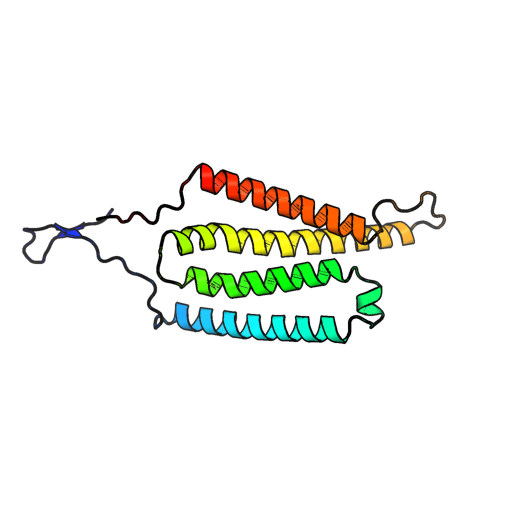LFMSATAQIIITCFLIGIEVFISIGMLMYQEASSTHTY

Secondary structure (DSSP, 8-state):
--EEE-TTSSSEEEPP-----TTSHHHHHHHHHHHHHHHHHHHHHHHHHHTTTSHHHHHS-HHHHHHHHHHHHHHHHHHHHHHSPP-HHHHHHHHHHHHHHHHHHHHHHHHHHHHHHHHHHHHT-SS--S--TT-SHHHHHHHHHHHHHHHHHHHHHHHHHS--------

InterPro domains:
  IPR000337 GPCR, family 3 [PR00248] (54-76)
  IPR000337 GPCR, family 3 [PR00248] (99-120)
  IPR000337 GPCR, family 3 [PR00248] (140-163)
  IPR017978 GPCR family 3, C-terminal [PF00003] (21-163)
  IPR017978 GPCR family 3, C-terminal [PS50259] (26-170)
  IPR050726 Metabotropic Glutamate Receptor [PTHR24060] (2-170)

pLDDT: mean 81.14, std 13.69, range [40.72, 96.81]

Foldseek 3Di:
DDWDQDPVSPDTHDDDPDAQDCPPPVNVVLLVVLVVQLVVLVVVVVVCVVCCVPVVNVVALVVLVVLQSVLSNLCSVLSVLVNDDDDLVSLLCNLQSPLLSVLSNVLSVVLRVVLVVVVVVQVVDPDRPDDDPQNDSVSSVVSSVVSSVVSVVVSVVVCVVPPSDPPPPD

Radius of gyration: 23.12 Å; Cα contacts (8 Å, |Δi|>4): 131; chains: 1; bounding box: 62×33×73 Å

Mean predicted aligned error: 9.87 Å